Protein AF-A0A382VPX7-F1 (afdb_monomer_lite)

Foldseek 3Di:
DDKDWDWDDDPFKIWIWIWDWDDDPHWIKIWIWIWMQGPVGIDIDPIDIDTDPPCVVVVVCVVVVD

Organism: NCBI:txid408172

pLDDT: mean 72.97, std 7.98, range [51.72, 83.81]

Secondary structure (DSSP, 8-state):
-EEEEEEEE-SSEEEEEEEEEEEETTEEEEEEEEEEEETTEEEEPPPEEEEESS-HHHHHHHHHT-

Sequence (66 aa):
MKELYFTSPYRRSTRIIRLEYGQVKKVFILRTFEGEINGRGTSESPPKEEVFEDEQELLKKVYETK

Structure (mmCIF, N/CA/C/O backbone):
data_AF-A0A382VPX7-F1
#
_entry.id   AF-A0A382VPX7-F1
#
loop_
_atom_site.group_PDB
_atom_site.id
_atom_site.type_symbol
_atom_site.label_atom_id
_atom_site.label_alt_id
_atom_site.label_comp_id
_atom_site.label_asym_id
_atom_site.label_entity_id
_atom_site.label_seq_id
_atom_site.pdbx_PDB_ins_code
_atom_site.Cartn_x
_atom_site.Cartn_y
_atom_site.Cartn_z
_atom_site.occupancy
_atom_site.B_iso_or_equiv
_atom_site.auth_seq_id
_atom_site.auth_comp_id
_atom_site.auth_asym_id
_atom_site.auth_atom_id
_atom_site.pdbx_PDB_model_num
ATOM 1 N N . MET A 1 1 ? -7.935 -5.626 5.946 1.00 77.44 1 MET A N 1
ATOM 2 C CA . MET A 1 1 ? -7.307 -4.541 5.162 1.00 77.44 1 MET A CA 1
ATOM 3 C C . MET A 1 1 ? -7.612 -4.790 3.695 1.00 77.44 1 MET A C 1
ATOM 5 O O . MET A 1 1 ? -7.807 -5.946 3.339 1.00 77.44 1 MET A O 1
ATOM 9 N N . LYS A 1 2 ? -7.740 -3.741 2.885 1.00 76.69 2 LYS A N 1
ATOM 10 C CA . LYS A 1 2 ? -7.919 -3.831 1.433 1.00 76.69 2 LYS A CA 1
ATOM 11 C C . LYS A 1 2 ? -6.570 -3.534 0.775 1.00 76.69 2 LYS A C 1
ATOM 13 O O . LYS A 1 2 ? -5.828 -2.684 1.258 1.00 76.69 2 LYS A O 1
ATOM 18 N N . GLU A 1 3 ? -6.269 -4.238 -0.304 1.00 81.50 3 GLU A N 1
ATOM 19 C CA . GLU A 1 3 ? -5.065 -4.022 -1.103 1.00 81.50 3 GLU A CA 1
ATOM 20 C C . GLU A 1 3 ? -5.450 -3.599 -2.520 1.00 81.50 3 GLU A C 1
ATOM 22 O O . GLU A 1 3 ? -6.444 -4.065 -3.083 1.00 81.50 3 GLU A O 1
ATOM 27 N N . LEU A 1 4 ? -4.674 -2.681 -3.079 1.00 82.62 4 LEU A N 1
ATOM 28 C CA . LEU A 1 4 ? -4.741 -2.256 -4.466 1.00 82.62 4 LEU A CA 1
ATOM 29 C C . LEU A 1 4 ? -3.349 -2.390 -5.065 1.00 82.62 4 LEU A C 1
ATOM 31 O O . LEU A 1 4 ? -2.358 -1.964 -4.470 1.00 82.62 4 LEU A O 1
ATOM 35 N N . TYR A 1 5 ? -3.290 -2.980 -6.251 1.00 81.50 5 TYR A N 1
ATOM 36 C CA . TYR A 1 5 ? -2.044 -3.237 -6.948 1.00 81.50 5 TYR A CA 1
ATOM 37 C C . TYR A 1 5 ? -2.056 -2.522 -8.290 1.00 81.50 5 TYR A C 1
ATOM 39 O O . TYR A 1 5 ? -2.914 -2.777 -9.136 1.00 81.50 5 TYR A O 1
ATOM 47 N N . PHE A 1 6 ? -1.096 -1.627 -8.481 1.00 80.81 6 PHE A N 1
ATOM 48 C CA . PHE A 1 6 ? -0.919 -0.879 -9.712 1.00 80.81 6 PHE A CA 1
ATOM 49 C C . PHE A 1 6 ? 0.432 -1.232 -10.311 1.00 80.81 6 PHE A C 1
ATOM 51 O O . PHE A 1 6 ? 1.465 -1.165 -9.647 1.00 80.81 6 PHE A O 1
ATOM 58 N N . THR A 1 7 ? 0.424 -1.592 -11.589 1.00 81.75 7 THR A N 1
ATOM 59 C CA . THR A 1 7 ? 1.648 -1.783 -12.365 1.00 81.75 7 THR A CA 1
ATOM 60 C C . THR A 1 7 ? 1.660 -0.778 -13.500 1.00 81.75 7 THR A C 1
ATOM 62 O O . THR A 1 7 ? 0.664 -0.586 -14.195 1.00 81.75 7 THR A O 1
ATOM 65 N N . SER A 1 8 ? 2.783 -0.091 -13.663 1.00 81.38 8 SER A N 1
ATOM 66 C CA . SER A 1 8 ? 3.005 0.860 -14.741 1.00 81.38 8 SER A CA 1
ATOM 67 C C . SER A 1 8 ? 4.203 0.377 -15.558 1.00 81.38 8 SER A C 1
ATOM 69 O O . SER A 1 8 ? 5.343 0.458 -15.082 1.00 81.38 8 SER A O 1
ATOM 71 N N . PRO A 1 9 ? 3.972 -0.180 -16.760 1.00 79.88 9 PRO A N 1
ATOM 72 C CA . PRO A 1 9 ? 5.053 -0.617 -17.626 1.00 79.88 9 PRO A CA 1
ATOM 73 C C . PRO A 1 9 ? 5.729 0.602 -18.266 1.00 79.88 9 PRO A C 1
ATOM 75 O O . PRO A 1 9 ? 5.117 1.364 -19.013 1.00 79.88 9 PRO A O 1
ATOM 78 N N . TYR A 1 10 ? 7.015 0.770 -17.987 1.00 76.69 10 TYR A N 1
ATOM 79 C CA . TYR A 1 10 ? 7.911 1.732 -18.620 1.00 76.69 10 TYR A CA 1
ATOM 80 C C . TYR A 1 10 ? 8.850 1.018 -19.599 1.00 76.69 10 TYR A C 1
ATOM 82 O O . TYR A 1 10 ? 9.079 -0.188 -19.544 1.00 76.69 10 TYR A O 1
ATOM 90 N N . ARG A 1 11 ? 9.456 1.779 -20.516 1.00 73.38 11 ARG A N 1
ATOM 91 C CA . ARG A 1 11 ? 10.246 1.234 -21.638 1.00 73.38 11 ARG A CA 1
ATOM 92 C C . ARG A 1 11 ? 11.429 0.336 -21.224 1.00 73.38 11 ARG A C 1
ATOM 94 O O . ARG A 1 11 ? 11.915 -0.432 -22.047 1.00 73.38 11 ARG A O 1
ATOM 101 N N . ARG A 1 12 ? 11.933 0.464 -19.992 1.00 75.56 12 ARG A N 1
ATOM 102 C CA . ARG A 1 12 ? 13.054 -0.329 -19.442 1.00 75.56 12 ARG A CA 1
ATOM 103 C C . ARG A 1 12 ? 12.809 -0.843 -18.016 1.00 75.56 12 ARG A C 1
ATOM 105 O O . ARG A 1 12 ? 13.686 -1.512 -17.475 1.00 75.56 12 ARG A O 1
ATOM 112 N N . SER A 1 13 ? 11.654 -0.525 -17.435 1.00 77.94 13 SER A N 1
ATOM 113 C CA . SER A 1 13 ? 11.321 -0.793 -16.038 1.00 77.94 13 SER A CA 1
ATOM 114 C C . SER A 1 13 ? 9.825 -1.026 -15.874 1.00 77.94 13 SER A C 1
ATOM 116 O O . SER A 1 13 ? 9.034 -0.505 -16.649 1.00 77.94 13 SER A O 1
ATOM 118 N N . THR A 1 14 ? 9.407 -1.805 -14.885 1.00 81.12 14 THR A N 1
ATOM 119 C CA . THR A 1 14 ? 8.003 -1.889 -14.469 1.00 81.12 14 THR A CA 1
ATOM 120 C C . THR A 1 14 ? 7.909 -1.310 -13.076 1.00 81.12 14 THR A C 1
ATOM 122 O O . THR A 1 14 ? 8.447 -1.888 -12.134 1.00 81.12 14 THR A O 1
ATOM 125 N N . ARG A 1 15 ? 7.243 -0.166 -12.941 1.00 81.81 15 ARG A N 1
ATOM 126 C CA . ARG A 1 15 ? 6.955 0.400 -11.625 1.00 81.81 15 ARG A CA 1
ATOM 127 C C . ARG A 1 15 ? 5.760 -0.314 -11.027 1.00 81.81 15 ARG A C 1
ATOM 129 O O . ARG A 1 15 ? 4.759 -0.538 -11.705 1.00 81.81 15 ARG A O 1
ATOM 136 N N . ILE A 1 16 ? 5.881 -0.661 -9.761 1.00 83.19 16 ILE A N 1
ATOM 137 C CA . ILE A 1 16 ? 4.871 -1.349 -8.979 1.00 83.19 16 ILE A CA 1
ATOM 138 C C . ILE A 1 16 ? 4.527 -0.441 -7.814 1.00 83.19 16 ILE A C 1
ATOM 140 O O . ILE A 1 16 ? 5.400 -0.046 -7.048 1.00 83.19 16 ILE A O 1
ATOM 144 N N . ILE A 1 17 ? 3.248 -0.119 -7.680 1.00 83.81 17 ILE A N 1
ATOM 145 C CA . ILE A 1 17 ? 2.727 0.609 -6.532 1.00 83.81 17 ILE A CA 1
ATOM 146 C C . ILE A 1 17 ? 1.676 -0.285 -5.894 1.00 83.81 17 ILE A C 1
ATOM 148 O O . ILE A 1 17 ? 0.636 -0.565 -6.494 1.00 83.81 17 ILE A O 1
ATOM 152 N N . ARG A 1 18 ? 1.952 -0.749 -4.678 1.00 83.12 18 ARG A N 1
ATOM 153 C CA . ARG A 1 18 ? 0.982 -1.475 -3.858 1.00 83.12 18 ARG A CA 1
ATOM 154 C C . ARG A 1 18 ? 0.510 -0.548 -2.750 1.00 83.12 18 ARG A C 1
ATOM 156 O O . ARG A 1 18 ? 1.310 -0.023 -1.983 1.00 83.12 18 ARG A O 1
ATOM 163 N N . LEU A 1 19 ? -0.797 -0.348 -2.698 1.00 83.38 19 LEU A N 1
ATOM 164 C CA . LEU A 1 19 ? -1.473 0.461 -1.697 1.00 83.38 19 LEU A CA 1
ATOM 165 C C . LEU A 1 19 ? -2.270 -0.480 -0.805 1.00 83.38 19 LEU A C 1
ATOM 167 O O . LEU A 1 19 ? -3.236 -1.099 -1.250 1.00 83.38 19 LEU A O 1
ATOM 171 N N . GLU A 1 20 ? -1.872 -0.594 0.453 1.00 83.19 20 GLU A N 1
ATOM 172 C CA . GLU A 1 20 ? -2.672 -1.273 1.464 1.00 83.19 20 GLU A CA 1
ATOM 173 C C . GLU A 1 20 ? -3.365 -0.233 2.318 1.00 83.19 20 GLU A C 1
ATOM 175 O O . GLU A 1 20 ? -2.721 0.652 2.870 1.00 83.19 20 GLU A O 1
ATOM 180 N N . TYR A 1 21 ? -4.677 -0.342 2.457 1.00 79.06 21 TYR A N 1
ATOM 181 C CA . TYR A 1 21 ? -5.437 0.562 3.301 1.00 79.06 21 TYR A CA 1
ATOM 182 C C . TYR A 1 21 ? -6.405 -0.208 4.182 1.00 79.06 21 TYR A C 1
ATOM 184 O O . TYR A 1 21 ? -7.033 -1.197 3.785 1.00 79.06 21 TYR A O 1
ATOM 192 N N . GLY A 1 22 ? -6.543 0.226 5.424 1.00 76.25 22 GLY A N 1
ATOM 193 C CA . GLY A 1 22 ? -7.450 -0.433 6.344 1.00 76.25 22 GLY A CA 1
ATOM 194 C C . GLY A 1 22 ? -7.559 0.267 7.678 1.00 76.25 22 GLY A C 1
ATOM 195 O O . GLY A 1 22 ? -6.696 1.043 8.072 1.00 76.25 22 GLY A O 1
ATOM 196 N N . GLN A 1 23 ? -8.638 -0.048 8.384 1.00 75.19 23 GLN A N 1
ATOM 197 C CA . GLN A 1 23 ? -8.808 0.374 9.761 1.00 75.19 23 GLN A CA 1
ATOM 198 C C . GLN A 1 23 ? -8.061 -0.598 10.675 1.00 75.19 23 GLN A C 1
ATOM 200 O O . GLN A 1 23 ? -8.369 -1.792 10.714 1.00 75.19 23 GLN A O 1
ATOM 205 N N . VAL A 1 24 ? -7.086 -0.087 11.420 1.00 73.69 24 VAL A N 1
ATOM 206 C CA . VAL A 1 24 ? -6.430 -0.816 12.504 1.00 73.69 24 VAL A CA 1
ATOM 207 C C . VAL A 1 24 ? -6.867 -0.170 13.811 1.00 73.69 24 VAL A C 1
ATOM 209 O O . VAL A 1 24 ? -6.574 0.991 14.095 1.00 73.69 24 VAL A O 1
ATOM 212 N N . LYS A 1 25 ? -7.616 -0.930 14.616 1.00 73.44 25 LYS A N 1
ATOM 213 C CA . LYS A 1 25 ? -8.303 -0.455 15.828 1.00 73.44 25 LYS A CA 1
ATOM 214 C C . LYS A 1 25 ? -9.286 0.691 15.532 1.00 73.44 25 LYS A C 1
ATOM 216 O O . LYS A 1 25 ? -10.444 0.425 15.241 1.00 73.44 25 LYS A O 1
ATOM 221 N N . LYS A 1 26 ? -8.834 1.945 15.621 1.00 73.75 26 LYS A N 1
ATOM 222 C CA . LYS A 1 26 ? -9.631 3.172 15.419 1.00 73.75 26 LYS A CA 1
ATOM 223 C C . LYS A 1 26 ? -9.028 4.127 14.387 1.00 73.75 26 LYS A C 1
ATOM 225 O O . LYS A 1 26 ? -9.617 5.168 14.138 1.00 73.75 26 LYS A O 1
ATOM 230 N N . VAL A 1 27 ? -7.888 3.776 13.797 1.00 69.12 27 VAL A N 1
ATOM 231 C CA . VAL A 1 27 ? -7.152 4.645 12.878 1.00 69.12 27 VAL A CA 1
ATOM 232 C C . VAL A 1 27 ? -7.110 3.988 11.508 1.00 69.12 27 VA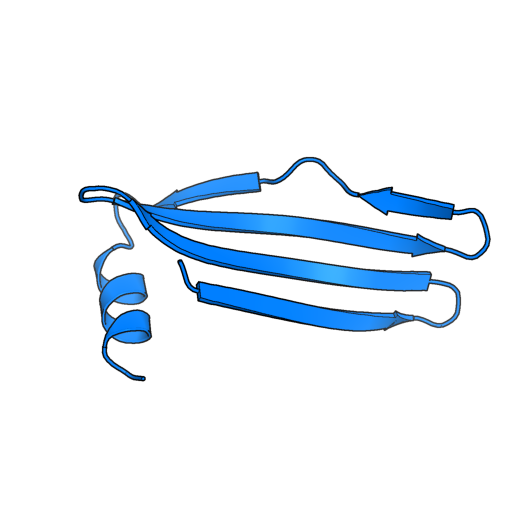L A C 1
ATOM 234 O O . VAL A 1 27 ? -6.945 2.769 11.404 1.00 69.12 27 VAL A O 1
ATOM 237 N N . PHE A 1 28 ? -7.302 4.783 10.461 1.00 71.19 28 PHE A N 1
ATOM 238 C CA . PHE A 1 28 ? -7.085 4.328 9.096 1.00 71.19 28 PHE A CA 1
ATOM 239 C C . PHE A 1 28 ? -5.607 4.483 8.752 1.00 71.19 28 PHE A C 1
ATOM 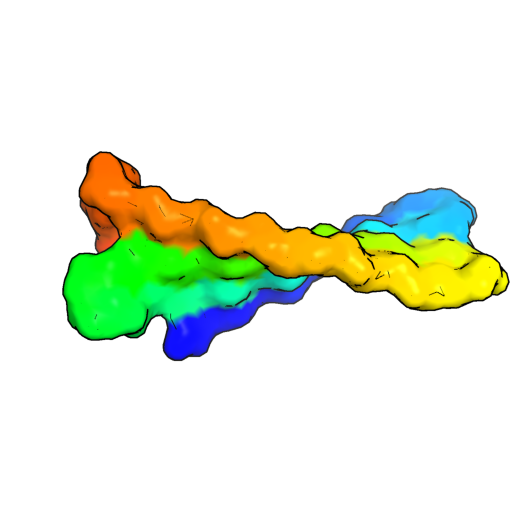241 O O . PHE A 1 28 ? -5.042 5.566 8.875 1.00 71.19 28 PHE A O 1
ATOM 248 N N . ILE A 1 29 ? -4.990 3.380 8.344 1.00 77.00 29 ILE A N 1
ATOM 249 C CA . ILE A 1 29 ? -3.590 3.338 7.933 1.00 77.00 29 ILE A CA 1
ATOM 250 C C . ILE A 1 29 ? -3.561 3.121 6.426 1.00 77.00 29 ILE A C 1
ATOM 252 O O . ILE A 1 29 ? -4.255 2.228 5.925 1.00 77.00 29 ILE A O 1
ATOM 256 N N . LEU A 1 30 ? -2.754 3.921 5.729 1.00 79.88 30 LEU A N 1
ATOM 257 C CA . LEU A 1 30 ? -2.359 3.688 4.346 1.00 79.88 30 LEU A CA 1
ATOM 258 C C . LEU A 1 30 ? -0.882 3.298 4.332 1.00 79.88 30 LEU A C 1
ATOM 260 O O . LEU A 1 30 ? -0.027 4.016 4.846 1.00 79.88 30 LEU A O 1
ATOM 264 N N . ARG A 1 31 ? -0.575 2.159 3.726 1.00 82.69 31 ARG A N 1
ATOM 265 C CA . ARG A 1 31 ? 0.792 1.740 3.447 1.00 82.69 31 ARG A CA 1
ATOM 266 C C . ARG A 1 31 ? 1.004 1.776 1.954 1.00 82.69 31 ARG A C 1
ATOM 268 O O . ARG A 1 31 ? 0.340 1.056 1.207 1.00 82.69 31 ARG A O 1
ATOM 275 N N . THR A 1 32 ? 1.948 2.603 1.543 1.00 81.12 32 THR A N 1
ATOM 276 C CA . THR A 1 32 ? 2.365 2.705 0.153 1.00 81.12 32 THR A CA 1
ATOM 277 C C . THR A 1 32 ? 3.695 1.989 -0.002 1.00 81.12 32 THR A C 1
ATOM 279 O O . THR A 1 32 ? 4.695 2.361 0.615 1.00 81.12 32 THR A O 1
ATOM 282 N N . PHE A 1 33 ? 3.700 0.959 -0.837 1.00 80.81 33 PHE A N 1
ATOM 283 C CA . PHE A 1 33 ? 4.886 0.218 -1.237 1.00 80.81 33 PHE A CA 1
ATOM 284 C C . PHE A 1 33 ? 5.233 0.628 -2.662 1.00 80.81 33 PHE A C 1
ATOM 286 O O . PHE A 1 33 ? 4.427 0.448 -3.580 1.00 80.81 33 PHE A O 1
ATOM 293 N N . GLU A 1 34 ? 6.426 1.184 -2.841 1.00 79.62 34 GLU A N 1
ATOM 294 C CA . GLU A 1 34 ? 6.944 1.557 -4.152 1.00 79.62 34 GLU A CA 1
ATOM 295 C C . GLU A 1 34 ? 8.048 0.579 -4.547 1.00 79.62 34 GLU A C 1
ATOM 297 O O . GLU A 1 34 ? 9.105 0.509 -3.921 1.00 79.62 34 GLU A O 1
ATOM 302 N N . GLY A 1 35 ? 7.788 -0.199 -5.590 1.00 79.19 35 GLY A N 1
ATOM 303 C CA . GLY A 1 35 ? 8.732 -1.135 -6.173 1.00 79.19 35 GLY A CA 1
ATOM 304 C C . GLY A 1 35 ? 9.032 -0.793 -7.626 1.00 79.19 35 GLY A C 1
ATOM 305 O O . GLY A 1 35 ? 8.226 -0.196 -8.338 1.00 79.19 35 GLY A O 1
ATOM 306 N N . GLU A 1 36 ? 10.194 -1.213 -8.101 1.00 80.69 36 GLU A N 1
ATOM 307 C CA . GLU A 1 36 ? 10.552 -1.157 -9.511 1.00 80.69 36 GLU A CA 1
ATOM 308 C C . GLU A 1 36 ? 11.222 -2.469 -9.919 1.00 80.69 36 GLU A C 1
ATOM 310 O O . GLU A 1 36 ? 12.157 -2.949 -9.277 1.00 80.69 36 GLU A O 1
ATOM 315 N N . ILE A 1 37 ? 10.732 -3.065 -11.002 1.00 76.75 37 ILE A N 1
ATOM 316 C CA . ILE A 1 37 ? 11.356 -4.214 -11.650 1.00 76.75 37 ILE A CA 1
ATOM 317 C C . ILE A 1 37 ? 12.117 -3.697 -12.860 1.00 76.75 37 ILE A C 1
ATOM 319 O O . ILE A 1 37 ? 11.523 -3.252 -13.839 1.00 76.75 37 ILE A O 1
ATOM 323 N N . ASN A 1 38 ? 13.440 -3.776 -12.801 1.00 75.56 38 ASN A N 1
ATOM 324 C CA . ASN A 1 38 ? 14.338 -3.455 -13.902 1.00 75.56 38 ASN A CA 1
ATOM 325 C C . ASN A 1 38 ? 14.991 -4.735 -14.433 1.00 75.56 38 ASN A C 1
ATOM 327 O O . ASN A 1 38 ? 15.088 -5.735 -13.727 1.00 75.56 38 ASN A O 1
ATOM 331 N N . GLY A 1 39 ? 15.563 -4.691 -15.640 1.00 61.12 39 GLY A N 1
ATOM 332 C CA . GLY A 1 39 ? 16.338 -5.820 -16.188 1.00 61.12 39 GLY A CA 1
ATOM 333 C C . GLY A 1 39 ? 17.579 -6.224 -15.367 1.00 61.12 39 GLY A C 1
ATOM 334 O O . GLY A 1 39 ? 18.217 -7.220 -15.686 1.00 61.12 39 GLY A O 1
ATOM 335 N N . ARG A 1 40 ? 17.935 -5.460 -14.320 1.00 70.00 40 ARG A N 1
ATOM 336 C CA . ARG A 1 40 ? 19.016 -5.761 -13.363 1.00 70.00 40 ARG A CA 1
ATOM 337 C C . ARG A 1 40 ? 18.527 -6.387 -12.047 1.00 70.00 40 ARG A C 1
ATOM 339 O O . ARG A 1 40 ? 19.363 -6.855 -11.284 1.00 70.00 40 ARG A O 1
ATOM 346 N N . GLY A 1 41 ? 17.220 -6.387 -11.771 1.00 70.75 41 GLY A N 1
ATOM 347 C CA . GLY A 1 41 ? 16.644 -6.911 -10.530 1.00 70.75 41 GLY A CA 1
ATOM 348 C C . GLY A 1 41 ? 15.367 -6.188 -10.087 1.00 70.75 41 GLY A C 1
ATOM 349 O O . GLY A 1 41 ? 14.962 -5.182 -10.672 1.00 70.75 41 GLY A O 1
ATOM 350 N N . THR A 1 42 ? 14.744 -6.720 -9.037 1.00 73.44 42 THR A N 1
ATOM 351 C CA . THR A 1 42 ? 13.603 -6.135 -8.319 1.00 73.44 42 THR A CA 1
ATOM 352 C C . THR A 1 42 ? 14.106 -5.274 -7.163 1.00 73.44 42 THR A C 1
ATOM 354 O O . THR A 1 42 ? 14.771 -5.788 -6.264 1.00 73.44 42 THR A O 1
ATOM 357 N N . SER A 1 43 ? 13.786 -3.983 -7.163 1.00 69.19 43 SER A N 1
ATOM 358 C CA . SER A 1 43 ? 13.966 -3.109 -6.002 1.00 69.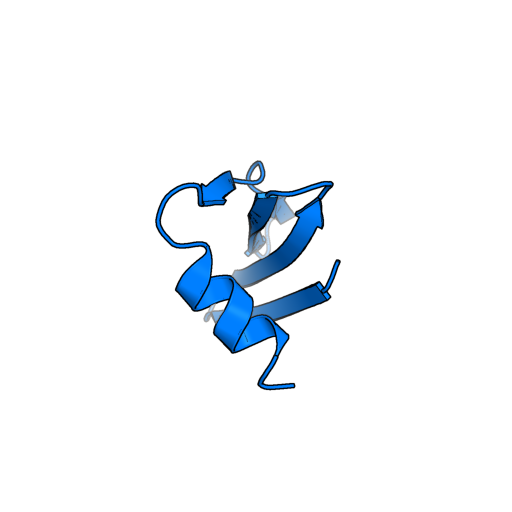19 43 SER A CA 1
ATOM 359 C C . SER A 1 43 ? 12.614 -2.844 -5.359 1.00 69.19 43 SER A C 1
ATOM 361 O O . SER A 1 43 ? 11.711 -2.350 -6.028 1.00 69.19 43 SER A O 1
ATOM 363 N N . GLU A 1 44 ? 12.479 -3.145 -4.074 1.00 66.19 44 GLU A N 1
ATOM 364 C CA . GLU A 1 44 ? 11.317 -2.769 -3.272 1.00 66.19 44 GLU A CA 1
ATOM 365 C C . GLU A 1 44 ? 11.775 -1.722 -2.256 1.00 66.19 44 GLU A C 1
ATOM 367 O O . GLU A 1 44 ? 12.684 -1.970 -1.461 1.00 66.19 44 GLU A O 1
ATOM 372 N N . SER A 1 45 ? 11.217 -0.515 -2.346 1.00 68.38 45 SER A N 1
ATOM 373 C CA . SER A 1 45 ? 11.503 0.552 -1.389 1.00 68.38 45 SER A CA 1
ATOM 374 C C . SER A 1 45 ? 10.777 0.267 -0.075 1.00 68.38 45 SER A C 1
ATOM 376 O O . SER A 1 45 ? 9.689 -0.318 -0.093 1.00 68.38 45 SER A O 1
ATOM 378 N N . PRO A 1 46 ? 11.338 0.689 1.073 1.00 64.56 46 PRO A N 1
ATOM 379 C CA . PRO A 1 46 ? 10.674 0.513 2.354 1.00 64.56 46 PRO A CA 1
ATOM 380 C C . PRO A 1 46 ? 9.288 1.179 2.339 1.00 64.56 46 PRO A C 1
ATOM 382 O O . PRO A 1 46 ? 9.149 2.281 1.794 1.00 64.56 46 PRO A O 1
ATOM 385 N N . PRO A 1 47 ? 8.268 0.526 2.924 1.00 68.19 47 PRO A N 1
ATOM 386 C CA . PRO A 1 47 ? 6.909 1.039 2.912 1.00 68.19 47 PRO A CA 1
ATOM 387 C C . PRO A 1 47 ? 6.832 2.385 3.615 1.00 68.19 47 PRO A C 1
ATOM 389 O O . PRO A 1 47 ? 7.298 2.538 4.746 1.00 68.19 47 PRO A O 1
ATOM 392 N N . LYS A 1 48 ? 6.188 3.349 2.960 1.00 74.50 48 LYS A N 1
ATOM 393 C CA . LYS A 1 48 ? 5.761 4.578 3.620 1.00 74.50 48 LYS A CA 1
ATOM 394 C C . LYS A 1 48 ? 4.430 4.297 4.302 1.00 74.50 48 LYS A C 1
ATOM 396 O O . LYS A 1 48 ? 3.441 3.999 3.633 1.00 74.50 48 LYS A O 1
ATOM 401 N N . GLU A 1 49 ? 4.438 4.336 5.629 1.00 70.25 49 GLU A N 1
ATOM 402 C CA . GLU A 1 49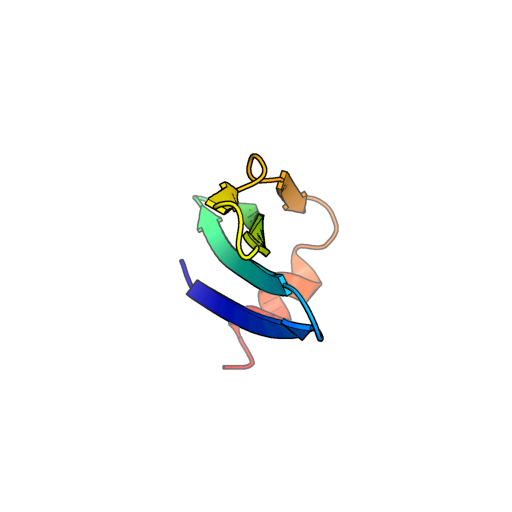 ? 3.224 4.281 6.438 1.00 70.25 49 GLU A CA 1
ATOM 403 C C . GLU A 1 49 ? 2.752 5.714 6.684 1.00 70.25 49 GLU A C 1
ATOM 405 O O . GLU A 1 49 ? 3.429 6.490 7.356 1.00 70.25 49 GLU A O 1
ATOM 410 N N . GLU A 1 50 ? 1.608 6.068 6.106 1.00 70.94 50 GLU A N 1
ATOM 411 C CA . GLU A 1 50 ? 0.927 7.330 6.375 1.00 70.94 50 GLU A CA 1
ATOM 412 C C . GLU A 1 50 ? -0.253 7.049 7.308 1.00 70.94 50 GLU A C 1
ATOM 414 O O . GLU A 1 50 ? -1.166 6.269 7.006 1.00 70.94 50 GLU A O 1
ATOM 419 N N . VAL A 1 51 ? -0.191 7.663 8.489 1.00 64.25 51 VAL A N 1
ATOM 420 C CA . VAL A 1 51 ? -1.249 7.621 9.495 1.00 64.25 51 VAL A CA 1
ATOM 421 C C . VAL A 1 51 ? -2.079 8.883 9.323 1.00 64.25 51 VAL A C 1
ATOM 423 O O . VAL A 1 51 ? -1.617 9.983 9.614 1.00 64.25 51 VAL A O 1
ATOM 426 N N . PHE A 1 52 ? -3.304 8.728 8.832 1.00 64.50 52 PHE A N 1
ATOM 427 C CA . PHE A 1 52 ? -4.206 9.855 8.633 1.00 64.50 52 PHE A CA 1
ATOM 428 C C . PHE A 1 52 ? -5.019 10.079 9.912 1.00 64.50 52 PHE A C 1
ATOM 430 O O . PHE A 1 52 ? -6.006 9.382 10.165 1.00 64.50 52 PHE A O 1
ATOM 437 N N . GLU A 1 53 ? -4.586 11.028 10.744 1.00 58.81 53 GLU A N 1
ATOM 438 C CA . GLU A 1 53 ? -5.371 11.497 11.896 1.00 58.81 53 GLU A CA 1
ATOM 439 C C . GLU A 1 53 ? -6.456 12.501 11.463 1.00 58.81 53 GLU A C 1
ATOM 441 O O . GLU A 1 53 ? -7.600 12.358 11.891 1.00 58.81 53 GLU A O 1
ATOM 446 N N . ASP A 1 54 ? -6.150 13.413 10.530 1.00 55.59 54 ASP A N 1
ATOM 447 C CA . ASP A 1 54 ? -7.070 14.478 10.089 1.00 55.59 54 ASP A CA 1
ATOM 448 C C . ASP A 1 54 ? -7.956 14.098 8.879 1.00 55.59 54 ASP A C 1
ATOM 450 O O . ASP A 1 54 ? -9.085 14.571 8.758 1.00 55.59 54 ASP A O 1
ATOM 454 N N . GLU A 1 55 ? -7.508 13.198 7.992 1.00 60.16 55 GLU A N 1
ATOM 455 C CA . GLU A 1 55 ? -8.246 12.817 6.764 1.00 60.16 55 GLU A CA 1
ATOM 456 C C . GLU A 1 55 ? -9.132 11.563 6.926 1.00 60.16 55 GLU A C 1
ATOM 458 O O . GLU A 1 55 ? -9.560 10.939 5.945 1.00 60.16 55 GLU A O 1
ATOM 463 N N . GLN A 1 56 ? -9.458 11.180 8.166 1.00 60.59 56 GLN A N 1
ATOM 464 C CA . GLN A 1 56 ? -10.279 9.993 8.444 1.00 60.59 56 GLN A CA 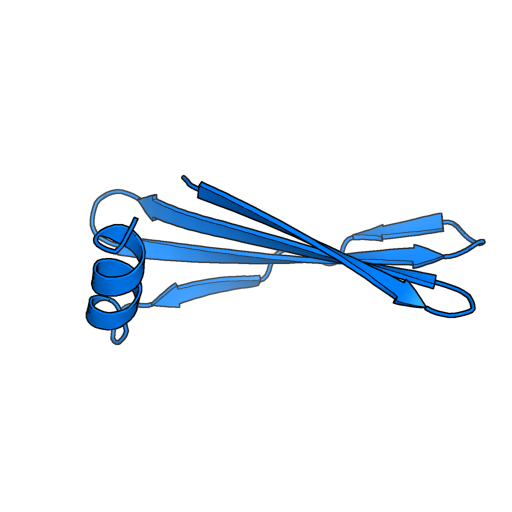1
ATOM 465 C C . GLN A 1 56 ? -11.659 10.034 7.770 1.00 60.59 56 GLN A C 1
ATOM 467 O O . GLN A 1 56 ? -12.182 8.982 7.402 1.00 60.59 56 GLN A O 1
ATOM 472 N N . GLU A 1 57 ? -12.246 11.216 7.555 1.00 61.19 57 GLU A N 1
ATOM 473 C CA . GLU A 1 57 ? -13.527 11.350 6.847 1.00 61.19 57 GLU A CA 1
ATOM 474 C C . GLU A 1 57 ? -13.450 10.938 5.370 1.00 61.19 57 GLU A C 1
ATOM 476 O O . GLU A 1 57 ? -14.391 10.329 4.853 1.00 61.19 57 GLU A O 1
ATOM 481 N N . LEU A 1 58 ? -12.338 11.230 4.685 1.00 65.81 58 LEU A N 1
ATOM 482 C CA . LEU A 1 58 ? -12.133 10.862 3.280 1.00 65.81 58 LEU A CA 1
ATOM 483 C C . LEU A 1 58 ? -11.953 9.350 3.138 1.00 65.81 58 LEU A C 1
ATOM 485 O O . LEU A 1 58 ? -12.623 8.719 2.317 1.00 65.81 58 LEU A O 1
ATOM 489 N N . LEU A 1 59 ? -11.119 8.751 3.990 1.00 64.50 59 LEU A N 1
ATOM 490 C CA . LEU A 1 59 ? -10.919 7.300 4.017 1.00 64.50 59 LEU A CA 1
ATOM 491 C C . LEU A 1 59 ? -12.198 6.550 4.409 1.00 64.50 59 LEU A C 1
ATOM 493 O O . LEU A 1 59 ? -12.492 5.503 3.828 1.00 64.50 59 LEU A O 1
ATOM 497 N N . LYS A 1 60 ? -13.003 7.103 5.326 1.00 63.78 60 LYS A N 1
ATOM 498 C CA . LYS A 1 60 ? -14.309 6.541 5.688 1.00 63.78 60 LYS A CA 1
ATOM 499 C C . LYS A 1 60 ? -15.283 6.558 4.508 1.00 63.78 60 LYS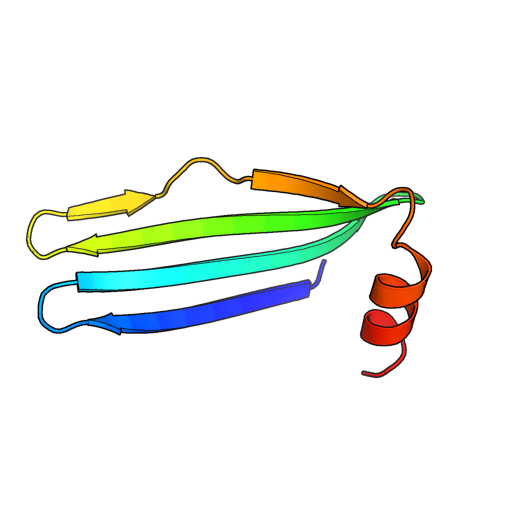 A C 1
ATOM 501 O O . LYS A 1 60 ? -15.881 5.523 4.224 1.00 63.78 60 LYS A O 1
ATOM 506 N N . LYS A 1 61 ? -15.369 7.669 3.764 1.00 66.19 61 LYS A N 1
ATOM 507 C CA . LYS A 1 61 ? -16.172 7.745 2.529 1.00 66.19 61 LYS A CA 1
ATOM 508 C C . LYS A 1 61 ? -15.716 6.708 1.503 1.00 66.19 61 LYS A C 1
ATOM 510 O O . LYS A 1 61 ? -16.545 5.958 1.000 1.00 66.19 61 LYS A O 1
ATOM 515 N N . VAL A 1 62 ? -14.415 6.587 1.231 1.00 66.25 62 VAL A N 1
ATOM 516 C CA . VAL A 1 62 ? -13.881 5.575 0.292 1.00 66.25 62 VAL A CA 1
ATOM 517 C C . VAL A 1 62 ? -14.168 4.143 0.766 1.00 66.25 62 VAL A C 1
ATOM 519 O O . VAL A 1 62 ? -14.381 3.246 -0.052 1.00 66.25 62 VAL A O 1
ATOM 522 N N . TYR A 1 63 ? -14.193 3.907 2.080 1.00 63.47 63 TYR A N 1
ATOM 523 C CA . TYR A 1 63 ? -14.540 2.605 2.641 1.00 63.47 63 TYR A CA 1
ATOM 524 C C . TYR A 1 63 ? -16.027 2.259 2.471 1.00 63.47 63 TYR A C 1
ATOM 526 O O . TYR A 1 63 ? -16.317 1.121 2.101 1.00 63.47 63 TYR A O 1
ATOM 534 N N . GLU A 1 64 ? -16.925 3.217 2.725 1.00 64.62 64 GLU A N 1
ATOM 535 C CA . GLU A 1 64 ? -18.388 3.074 2.614 1.00 64.62 64 GLU A CA 1
ATOM 536 C C . GLU A 1 64 ? -18.899 3.072 1.166 1.00 64.62 64 GLU A C 1
ATOM 538 O O . GLU A 1 64 ? -19.924 2.462 0.890 1.00 64.62 64 GLU A O 1
ATOM 543 N N . THR A 1 65 ? -18.192 3.706 0.225 1.00 65.25 65 THR A N 1
ATOM 544 C CA . THR A 1 65 ? -18.628 3.818 -1.186 1.00 65.25 65 THR A CA 1
ATOM 545 C C . THR A 1 65 ? -18.372 2.533 -2.000 1.00 65.25 65 THR A C 1
ATOM 547 O O . THR A 1 65 ? -18.364 2.573 -3.228 1.00 65.25 65 THR A O 1
ATOM 550 N N . LYS A 1 66 ? -18.126 1.386 -1.352 1.00 51.72 66 LYS A N 1
ATOM 551 C CA . LYS A 1 66 ? -17.864 0.106 -2.027 1.00 51.72 66 LYS A CA 1
ATOM 552 C C . LYS A 1 66 ? -18.958 -0.916 -1.760 1.00 51.72 66 LYS A C 1
ATOM 554 O O . LYS A 1 66 ? -19.309 -1.082 -0.574 1.00 51.72 66 LYS A O 1
#

Radius of gyration: 14.32 Å; chains: 1; bounding box: 38×21×38 Å